Protein AF-A0A419EG04-F1 (afdb_monomer_lite)

pLDDT: mean 95.64, std 5.44, range [62.34, 98.56]

Sequence (89 aa):
MTVLRRWQATIVDEAGNVQPAATVTVRHTATGNLVTTLKSNRAGTGGLSNPVTADANGFAFFYVAGGRYDITATKGAFSRTWTDVAIGT

Structure (mmCIF, N/CA/C/O backbone):
data_AF-A0A419EG04-F1
#
_entry.id   AF-A0A419EG04-F1
#
loop_
_atom_site.group_PDB
_atom_site.id
_atom_site.type_symbol
_atom_site.label_atom_id
_atom_site.label_alt_id
_atom_site.label_comp_id
_atom_site.label_asym_id
_atom_site.label_entity_id
_atom_site.label_seq_id
_atom_site.pdbx_PDB_ins_code
_atom_site.Cartn_x
_atom_site.Cartn_y
_atom_site.Cartn_z
_atom_site.occupancy
_atom_site.B_iso_or_equiv
_atom_site.auth_seq_id
_atom_site.auth_comp_id
_atom_site.auth_asym_id
_atom_site.auth_atom_id
_atom_site.pdbx_PDB_model_num
ATOM 1 N N . MET A 1 1 ? -7.879 -2.073 23.224 1.00 62.34 1 MET A N 1
ATOM 2 C CA . MET A 1 1 ? -6.573 -2.084 22.526 1.00 62.34 1 MET A CA 1
ATOM 3 C C . MET A 1 1 ? -6.823 -2.369 21.055 1.00 62.34 1 MET A C 1
ATOM 5 O O . MET A 1 1 ? -7.446 -3.380 20.762 1.00 62.34 1 MET A O 1
ATOM 9 N N . THR A 1 2 ? -6.400 -1.491 20.143 1.00 75.44 2 THR A N 1
ATOM 10 C CA . THR A 1 2 ? -6.540 -1.737 18.698 1.00 75.44 2 THR A CA 1
ATOM 11 C C . THR A 1 2 ? -5.585 -2.844 18.282 1.00 75.44 2 THR A C 1
ATOM 13 O O . THR A 1 2 ? -4.379 -2.743 18.499 1.00 75.44 2 THR A O 1
ATOM 16 N N . VAL A 1 3 ? -6.116 -3.911 17.696 1.00 86.06 3 VAL A N 1
ATOM 17 C CA . VAL A 1 3 ? -5.291 -5.009 17.204 1.00 86.06 3 VAL A CA 1
ATOM 18 C C . VAL A 1 3 ? -4.742 -4.634 15.832 1.00 86.06 3 VAL A C 1
ATOM 20 O O . VAL A 1 3 ? -5.506 -4.416 14.895 1.00 86.06 3 VAL A O 1
ATOM 23 N N . LEU A 1 4 ? -3.414 -4.559 15.720 1.00 94.88 4 LEU A N 1
ATOM 24 C CA . LEU A 1 4 ? -2.742 -4.307 14.450 1.00 94.88 4 LEU A CA 1
ATOM 25 C C . LEU A 1 4 ? -2.474 -5.609 13.699 1.00 94.88 4 LEU A C 1
ATOM 27 O O . LEU A 1 4 ? -2.089 -6.636 14.276 1.00 94.88 4 LEU A O 1
ATOM 31 N N . ARG A 1 5 ? -2.680 -5.554 12.389 1.00 96.31 5 ARG A N 1
ATOM 32 C CA . ARG A 1 5 ? -2.625 -6.691 11.477 1.00 96.31 5 ARG A CA 1
ATOM 33 C C . ARG A 1 5 ? -1.740 -6.326 10.296 1.00 96.31 5 ARG A C 1
ATOM 35 O O . ARG A 1 5 ? -1.692 -5.168 9.885 1.00 96.31 5 ARG A O 1
ATOM 42 N N . ARG A 1 6 ? -0.957 -7.303 9.837 1.00 96.44 6 ARG A N 1
ATOM 43 C CA . ARG A 1 6 ? 0.050 -7.093 8.800 1.00 96.44 6 ARG A CA 1
ATOM 44 C C . ARG A 1 6 ? -0.573 -7.301 7.430 1.00 96.44 6 ARG A C 1
ATOM 46 O O . ARG A 1 6 ? -1.198 -8.332 7.204 1.00 96.44 6 ARG A O 1
ATOM 53 N N . TRP A 1 7 ? -0.294 -6.380 6.521 1.00 97.88 7 TRP A N 1
ATOM 54 C CA . TRP A 1 7 ? -0.268 -6.677 5.096 1.00 97.88 7 TRP A CA 1
ATOM 55 C C . TRP A 1 7 ? 1.183 -6.802 4.644 1.00 97.88 7 TRP A C 1
ATOM 57 O O . TRP A 1 7 ? 2.058 -6.091 5.147 1.00 97.88 7 TRP A O 1
ATOM 67 N N . GLN A 1 8 ? 1.440 -7.726 3.727 1.00 97.75 8 GLN A N 1
ATOM 68 C CA . GLN A 1 8 ? 2.743 -7.899 3.104 1.00 97.75 8 GLN A CA 1
ATOM 69 C C . GLN A 1 8 ? 2.578 -8.426 1.684 1.00 97.75 8 GLN A C 1
ATOM 71 O O . GLN A 1 8 ? 1.67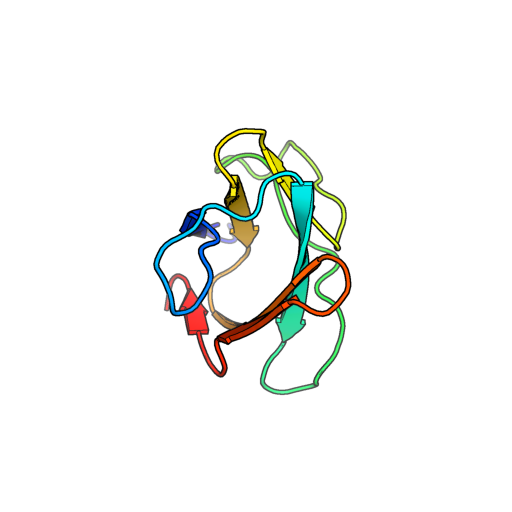4 -9.221 1.423 1.00 97.75 8 GLN A O 1
ATOM 76 N N . ALA A 1 9 ? 3.476 -8.027 0.793 1.00 97.94 9 ALA A N 1
ATOM 77 C CA . ALA A 1 9 ? 3.568 -8.579 -0.548 1.00 97.94 9 ALA A CA 1
ATOM 78 C C . ALA A 1 9 ? 4.988 -8.428 -1.093 1.00 97.94 9 ALA A C 1
ATOM 80 O O . ALA A 1 9 ? 5.712 -7.497 -0.736 1.00 97.94 9 ALA A O 1
ATOM 81 N N . THR A 1 10 ? 5.350 -9.325 -2.005 1.00 98.12 10 THR A N 1
ATOM 82 C CA . THR A 1 10 ? 6.466 -9.107 -2.924 1.00 98.12 10 THR A CA 1
ATOM 83 C C . THR A 1 10 ? 5.910 -8.445 -4.177 1.00 98.12 10 THR A C 1
ATOM 85 O O . THR A 1 10 ? 5.008 -8.981 -4.825 1.00 98.12 10 THR A O 1
ATOM 88 N N . ILE A 1 11 ? 6.410 -7.258 -4.499 1.00 98.12 11 ILE A N 1
ATOM 89 C CA . ILE A 1 11 ? 5.963 -6.474 -5.642 1.00 98.12 11 ILE A CA 1
ATOM 90 C C . ILE A 1 11 ? 6.648 -7.013 -6.897 1.00 98.12 11 ILE A C 1
ATOM 92 O O . ILE A 1 11 ? 7.860 -6.880 -7.068 1.00 98.12 11 ILE A O 1
ATOM 96 N N . VAL A 1 12 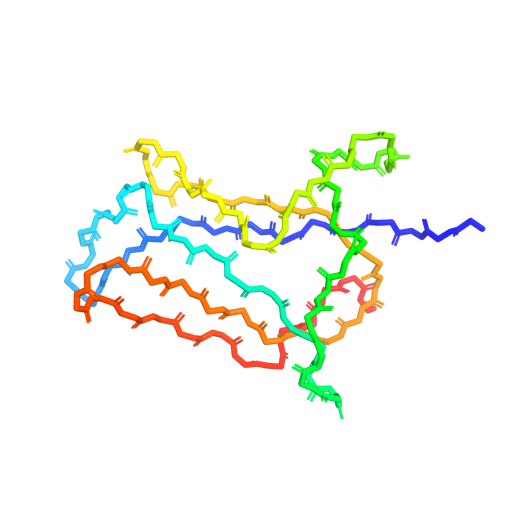? 5.850 -7.619 -7.770 1.00 97.50 12 VAL A N 1
ATOM 97 C CA . VAL A 1 12 ? 6.262 -8.141 -9.077 1.00 97.50 12 VAL A CA 1
ATOM 98 C C . VAL A 1 12 ? 5.336 -7.605 -10.168 1.00 97.50 12 VAL A C 1
ATOM 100 O O . VAL A 1 12 ? 4.156 -7.333 -9.897 1.00 97.50 12 VAL A O 1
ATOM 103 N N . ASP A 1 13 ? 5.871 -7.454 -11.378 1.00 95.44 13 ASP A N 1
ATOM 104 C CA . ASP A 1 13 ? 5.087 -7.154 -12.579 1.00 95.44 13 ASP A CA 1
ATOM 105 C C . ASP A 1 13 ? 4.358 -8.399 -13.124 1.00 95.44 13 ASP A C 1
ATOM 107 O O . ASP A 1 13 ? 4.416 -9.484 -12.541 1.00 95.44 13 ASP A O 1
ATOM 111 N N . GLU A 1 14 ? 3.633 -8.238 -14.233 1.00 93.38 14 GLU A N 1
ATOM 112 C CA . GLU A 1 14 ? 2.870 -9.320 -14.873 1.00 93.38 14 GLU A CA 1
ATOM 113 C C . GLU A 1 14 ? 3.758 -10.427 -15.458 1.00 93.38 14 GLU A C 1
ATOM 115 O O . GLU A 1 14 ? 3.321 -11.570 -15.569 1.00 93.38 14 GLU A O 1
ATOM 120 N N . ALA A 1 15 ? 5.015 -10.114 -15.781 1.00 95.94 15 ALA A N 1
ATOM 121 C CA . ALA A 1 15 ? 6.009 -11.084 -16.226 1.00 95.94 15 ALA A CA 1
ATOM 122 C C . ALA A 1 15 ? 6.728 -11.776 -15.049 1.00 95.94 15 ALA A C 1
ATOM 124 O O . ALA A 1 15 ? 7.546 -12.668 -15.265 1.00 95.94 15 ALA A O 1
ATOM 125 N N . GLY A 1 16 ? 6.422 -11.390 -13.804 1.00 95.06 16 GLY A N 1
ATOM 126 C CA . GLY A 1 16 ? 7.030 -11.936 -12.594 1.00 95.06 16 GLY A CA 1
ATOM 127 C C . GLY A 1 16 ? 8.356 -11.278 -12.204 1.00 95.06 16 GLY A C 1
ATOM 128 O O . GLY A 1 16 ? 8.997 -11.738 -11.257 1.00 95.06 16 GLY A O 1
ATOM 129 N N . ASN A 1 17 ? 8.775 -10.198 -12.871 1.00 97.00 17 ASN A N 1
ATOM 130 C CA . ASN A 1 17 ? 9.993 -9.488 -12.491 1.00 97.00 17 ASN A CA 1
ATOM 131 C C . ASN A 1 17 ? 9.757 -8.691 -11.210 1.00 97.00 17 ASN A C 1
ATOM 133 O O . ASN A 1 17 ? 8.804 -7.910 -11.103 1.00 97.00 17 ASN A O 1
ATOM 137 N N . VAL A 1 18 ? 10.673 -8.844 -10.257 1.00 97.56 18 VAL A N 1
ATOM 138 C CA . VAL A 1 18 ? 10.673 -8.091 -9.002 1.00 97.56 18 VAL A CA 1
ATOM 139 C C . VAL A 1 18 ? 10.828 -6.599 -9.277 1.00 97.56 18 VAL A C 1
ATOM 141 O O . VAL A 1 18 ? 11.696 -6.174 -10.038 1.00 97.56 18 VAL A O 1
ATOM 144 N N . GLN A 1 19 ? 10.005 -5.795 -8.606 1.00 98.25 19 GLN A N 1
ATOM 145 C CA . GLN A 1 19 ? 10.043 -4.338 -8.648 1.00 98.25 19 GLN A CA 1
ATOM 146 C C . GLN A 1 19 ? 10.668 -3.805 -7.346 1.00 98.25 19 GLN A C 1
ATOM 148 O O . GLN A 1 19 ? 9.946 -3.428 -6.419 1.00 98.25 19 GLN A O 1
ATOM 153 N N . PRO A 1 20 ? 12.012 -3.764 -7.232 1.00 97.69 20 PRO A N 1
ATOM 154 C CA . PRO A 1 20 ? 12.668 -3.276 -6.022 1.00 97.69 20 PRO A CA 1
ATOM 155 C C . PRO A 1 20 ? 12.436 -1.777 -5.845 1.00 97.69 20 PRO A C 1
ATOM 157 O O . PRO A 1 20 ? 12.336 -1.060 -6.844 1.00 97.69 20 PRO A O 1
ATOM 160 N N . ALA A 1 21 ? 12.392 -1.292 -4.603 1.00 97.44 21 ALA A N 1
ATOM 161 C CA . ALA A 1 21 ? 12.130 0.119 -4.292 1.00 97.44 21 ALA A CA 1
ATOM 162 C C . ALA A 1 21 ? 10.802 0.670 -4.855 1.00 97.44 21 ALA A C 1
ATOM 164 O O . ALA A 1 21 ? 10.663 1.878 -5.043 1.00 97.44 21 ALA A O 1
ATOM 165 N N . ALA A 1 22 ? 9.821 -0.197 -5.133 1.00 98.25 22 ALA A N 1
ATOM 166 C CA . ALA A 1 22 ? 8.473 0.240 -5.472 1.00 98.25 22 ALA A CA 1
ATOM 167 C C . ALA A 1 22 ? 7.821 0.974 -4.290 1.00 98.25 22 ALA A C 1
ATOM 169 O O . ALA A 1 22 ? 7.978 0.587 -3.130 1.00 98.25 22 ALA A O 1
ATOM 170 N N . THR A 1 23 ? 7.065 2.019 -4.596 1.00 98.31 23 THR A N 1
ATOM 171 C CA . THR A 1 23 ? 6.381 2.859 -3.616 1.00 98.31 23 THR A CA 1
ATOM 172 C C . THR A 1 23 ? 4.967 2.337 -3.396 1.00 98.31 23 THR A C 1
ATOM 174 O O . THR A 1 23 ? 4.155 2.343 -4.315 1.00 98.31 23 THR A O 1
ATOM 177 N N . VAL A 1 24 ? 4.660 1.897 -2.178 1.00 98.50 24 VAL A N 1
ATOM 178 C CA . VAL A 1 24 ? 3.364 1.349 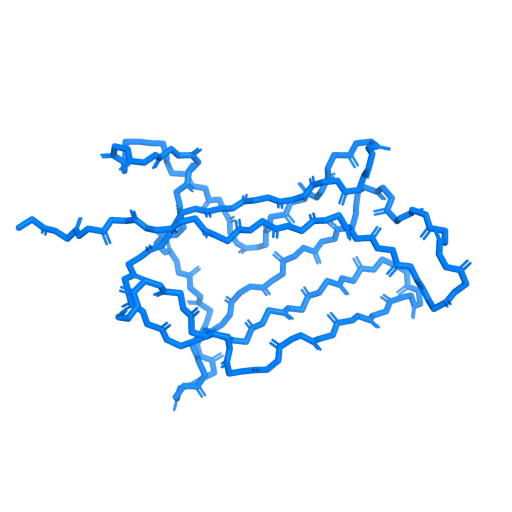-1.766 1.00 98.50 24 VAL A CA 1
ATOM 179 C C . VAL A 1 24 ? 2.568 2.409 -1.011 1.00 98.50 24 VAL A C 1
ATOM 181 O O . VAL A 1 24 ? 2.908 2.791 0.106 1.00 98.50 24 VAL A O 1
ATOM 184 N N . THR A 1 25 ? 1.485 2.873 -1.621 1.00 98.56 25 THR A N 1
ATOM 185 C CA . THR A 1 25 ? 0.538 3.829 -1.043 1.00 98.56 25 THR A CA 1
ATOM 186 C C . THR A 1 25 ? -0.688 3.093 -0.521 1.00 98.56 25 THR A C 1
ATOM 188 O O . THR A 1 25 ? -1.233 2.243 -1.220 1.00 98.56 25 THR A O 1
ATOM 191 N N . VAL A 1 26 ? -1.149 3.441 0.681 1.00 98.38 26 VAL A N 1
ATOM 192 C CA . VAL A 1 26 ? -2.315 2.803 1.320 1.00 98.38 26 VAL A CA 1
ATOM 193 C C . VAL A 1 26 ? -3.416 3.829 1.580 1.00 98.38 26 VAL A C 1
ATOM 195 O O . VAL A 1 26 ? -3.173 4.867 2.200 1.00 98.38 26 VAL A O 1
ATOM 198 N N . ARG A 1 27 ? -4.643 3.550 1.147 1.00 98.56 27 ARG A N 1
ATOM 199 C CA . ARG A 1 27 ? -5.820 4.404 1.365 1.00 98.56 27 ARG A CA 1
ATOM 200 C C . ARG A 1 27 ? -6.958 3.602 1.979 1.00 98.56 27 ARG A C 1
ATOM 202 O O . ARG A 1 27 ? -7.056 2.398 1.778 1.00 98.56 27 ARG A O 1
ATOM 209 N N . HIS A 1 28 ? -7.820 4.258 2.745 1.00 97.62 28 HIS A N 1
ATOM 210 C CA . HIS A 1 28 ? -9.063 3.644 3.211 1.00 97.62 28 HIS A CA 1
ATOM 211 C C . HIS A 1 28 ? -10.016 3.454 2.028 1.00 97.62 28 HIS A C 1
ATOM 213 O O . HIS A 1 28 ? -10.367 4.445 1.394 1.00 97.62 28 HIS A O 1
ATOM 219 N N . THR A 1 29 ? -10.496 2.234 1.772 1.00 96.75 29 THR A N 1
ATOM 220 C CA . THR A 1 29 ? -11.397 1.963 0.630 1.00 96.75 29 THR A CA 1
ATOM 221 C C . THR A 1 29 ? -12.691 2.777 0.712 1.00 96.75 29 THR A C 1
ATOM 223 O O . THR A 1 29 ? -13.167 3.303 -0.286 1.00 96.75 29 THR A O 1
ATOM 226 N N . ALA A 1 30 ? -13.245 2.955 1.916 1.00 94.94 30 ALA A N 1
ATOM 227 C CA . ALA A 1 30 ? -14.519 3.656 2.100 1.00 94.94 30 ALA A CA 1
ATOM 228 C C . ALA A 1 30 ? -14.454 5.174 1.842 1.00 94.94 30 ALA A C 1
ATOM 230 O O . ALA A 1 30 ? -15.473 5.778 1.523 1.00 94.94 30 ALA A O 1
ATOM 231 N N . THR A 1 31 ? -13.292 5.810 2.027 1.00 96.19 31 THR A N 1
ATOM 232 C CA . THR A 1 31 ? -13.163 7.281 1.966 1.00 96.19 31 THR A CA 1
ATOM 233 C C . THR A 1 31 ? -12.135 7.771 0.953 1.00 96.19 31 THR A C 1
ATOM 235 O O . THR A 1 31 ? -12.083 8.963 0.674 1.00 96.19 31 THR A O 1
ATOM 238 N N . GLY A 1 32 ? -11.268 6.896 0.441 1.00 95.94 32 GLY A N 1
ATOM 239 C CA . GLY A 1 32 ? -10.120 7.261 -0.391 1.00 95.94 32 GLY A CA 1
ATOM 240 C C . GLY A 1 32 ? -9.005 8.008 0.357 1.00 95.94 32 GLY A C 1
ATOM 241 O O . GLY A 1 32 ? -7.973 8.331 -0.239 1.00 95.94 32 GLY A O 1
ATOM 242 N N . ASN A 1 33 ? -9.164 8.280 1.656 1.00 97.62 33 ASN A N 1
ATOM 243 C CA . ASN A 1 33 ? -8.188 9.034 2.440 1.00 97.62 33 ASN A CA 1
ATOM 244 C C . ASN A 1 33 ? -6.901 8.236 2.658 1.00 97.62 33 ASN A C 1
ATOM 246 O O . ASN A 1 33 ? -6.933 7.023 2.876 1.00 97.62 33 ASN A O 1
ATOM 250 N N . LEU A 1 34 ? -5.765 8.937 2.640 1.00 97.69 34 LEU A N 1
ATOM 251 C CA . LEU A 1 34 ? -4.457 8.351 2.923 1.00 97.69 34 LEU A CA 1
ATOM 252 C C . LEU A 1 34 ? -4.405 7.841 4.369 1.00 97.69 34 LEU A C 1
ATOM 254 O O . LEU A 1 34 ? -4.759 8.563 5.301 1.00 97.69 34 LEU A O 1
ATOM 258 N N . VAL A 1 35 ? -3.937 6.608 4.566 1.00 97.50 35 VAL A N 1
ATOM 259 C CA . VAL A 1 35 ? -3.764 6.048 5.912 1.00 97.50 35 VAL A CA 1
ATOM 260 C C . VAL A 1 35 ? -2.534 6.674 6.569 1.00 97.50 35 VAL A C 1
ATOM 262 O O . VAL A 1 35 ? -1.417 6.473 6.101 1.00 97.50 35 VAL A O 1
ATOM 265 N N . THR A 1 36 ? -2.717 7.395 7.674 1.00 96.19 36 THR A N 1
ATOM 266 C CA . THR A 1 36 ? -1.626 8.061 8.419 1.00 96.19 36 THR A CA 1
ATOM 267 C C . THR A 1 36 ? -1.124 7.257 9.622 1.00 96.19 36 THR A C 1
ATOM 269 O O . THR A 1 36 ? -0.198 7.671 10.313 1.00 96.19 36 THR A O 1
ATOM 272 N N . THR A 1 37 ? -1.727 6.097 9.892 1.00 95.38 37 THR A N 1
ATOM 273 C CA . THR A 1 37 ? -1.509 5.302 11.111 1.00 95.38 37 THR A CA 1
ATOM 274 C C . THR A 1 37 ? -0.727 4.010 10.873 1.00 95.38 37 THR A C 1
ATOM 276 O O . THR A 1 37 ? -0.746 3.124 11.730 1.00 95.38 37 THR A O 1
ATOM 279 N N . LEU A 1 38 ? -0.025 3.890 9.739 1.00 97.31 38 LEU A N 1
ATOM 280 C CA . LEU A 1 38 ? 0.796 2.718 9.433 1.00 97.31 38 LEU A CA 1
ATOM 281 C C . LEU A 1 38 ? 1.914 2.533 10.464 1.00 97.31 38 LEU A C 1
ATOM 283 O O . LEU A 1 38 ? 2.487 3.493 10.990 1.00 97.31 38 LEU A O 1
ATOM 287 N N . LYS A 1 39 ? 2.227 1.269 10.753 1.00 97.31 39 LYS A N 1
ATOM 288 C CA . LYS A 1 39 ? 3.240 0.871 11.731 1.00 97.31 39 LYS A CA 1
ATOM 289 C C . LYS A 1 39 ? 4.220 -0.137 11.147 1.00 97.31 39 LYS A C 1
ATOM 291 O O . LYS A 1 39 ? 3.850 -0.985 10.338 1.00 97.31 39 LYS A O 1
ATOM 296 N N . SER A 1 40 ? 5.467 -0.088 11.605 1.00 96.19 40 SER A N 1
ATOM 297 C CA . SER A 1 40 ? 6.522 -1.031 11.213 1.00 96.19 40 SER A CA 1
ATOM 298 C C . SER A 1 40 ? 6.531 -2.308 12.060 1.00 96.19 40 SER A C 1
ATOM 300 O O . SER A 1 40 ? 7.146 -3.303 11.682 1.00 96.19 40 SER A O 1
ATOM 302 N N . ASN A 1 41 ? 5.826 -2.330 13.194 1.00 94.25 41 ASN A N 1
ATOM 303 C CA . ASN A 1 41 ? 5.763 -3.492 14.074 1.00 94.25 41 ASN A CA 1
ATOM 304 C C . ASN A 1 41 ? 4.349 -3.758 14.606 1.00 94.25 41 ASN A C 1
ATOM 306 O O . ASN A 1 41 ? 3.492 -2.874 14.659 1.00 94.25 41 ASN A O 1
ATOM 310 N N . ARG A 1 42 ? 4.123 -5.003 15.040 1.00 92.50 42 ARG A N 1
ATOM 311 C CA . ARG A 1 42 ? 2.840 -5.449 15.603 1.00 92.50 42 ARG A CA 1
ATOM 312 C C . ARG A 1 42 ? 2.480 -4.731 16.907 1.00 92.50 42 ARG A C 1
ATOM 314 O O . ARG A 1 42 ? 1.301 -4.584 17.203 1.00 92.50 42 ARG A O 1
ATOM 321 N N . ALA A 1 43 ? 3.484 -4.301 17.673 1.00 91.25 43 ALA A N 1
ATOM 322 C CA . ALA A 1 43 ? 3.296 -3.587 18.934 1.00 91.25 43 ALA A CA 1
ATOM 323 C C . ALA A 1 43 ? 2.764 -2.153 18.741 1.00 91.25 43 ALA A C 1
ATOM 325 O O . ALA A 1 43 ? 2.313 -1.537 19.700 1.00 91.25 43 ALA A O 1
ATOM 326 N N . GLY A 1 44 ? 2.811 -1.612 17.518 1.00 91.00 44 GLY A N 1
ATOM 327 C CA . GLY A 1 44 ? 2.335 -0.267 17.191 1.00 91.00 44 GLY A CA 1
ATOM 328 C C . GLY A 1 44 ? 3.256 0.870 17.638 1.00 91.00 44 GLY A C 1
ATOM 329 O O . GLY A 1 44 ? 2.883 2.040 17.511 1.00 91.00 44 GLY A O 1
ATOM 330 N N . THR A 1 45 ? 4.455 0.546 18.128 1.00 92.12 45 THR A N 1
ATOM 331 C CA . THR A 1 45 ? 5.424 1.523 18.646 1.00 92.12 45 THR A CA 1
ATOM 332 C C . THR A 1 45 ? 6.248 2.169 17.536 1.00 92.12 45 THR A C 1
ATOM 334 O O . THR A 1 45 ? 6.611 3.335 17.644 1.00 92.12 45 THR A O 1
ATOM 337 N N . GLY A 1 46 ? 6.504 1.448 16.441 1.00 93.81 46 GLY A N 1
ATOM 338 C CA . GLY A 1 46 ? 7.231 1.976 15.289 1.00 93.81 46 GLY A CA 1
ATOM 339 C C . GLY A 1 46 ? 6.284 2.645 14.300 1.00 93.81 46 GLY A C 1
ATOM 340 O O . GLY A 1 46 ? 5.531 1.951 13.618 1.00 93.81 46 GLY A O 1
ATOM 341 N N . GLY A 1 47 ? 6.297 3.977 14.227 1.00 94.50 47 GLY A N 1
ATOM 342 C CA . GLY A 1 47 ? 5.603 4.719 13.171 1.00 94.50 47 GLY A CA 1
ATOM 343 C C . GLY A 1 47 ? 6.193 4.406 11.796 1.00 94.50 47 GLY A C 1
ATOM 344 O O . GLY A 1 47 ? 7.401 4.212 11.674 1.00 94.50 47 GLY A O 1
ATOM 345 N N . LEU A 1 48 ? 5.342 4.337 10.774 1.00 96.56 48 LEU A N 1
ATOM 346 C CA . LEU A 1 48 ? 5.759 4.142 9.391 1.00 96.56 48 LEU A CA 1
ATOM 347 C C . LEU A 1 48 ? 5.060 5.172 8.502 1.00 96.56 48 LEU A C 1
ATOM 349 O O . LEU A 1 48 ? 3.854 5.384 8.626 1.00 96.56 48 LEU A O 1
ATOM 353 N N . SER A 1 49 ? 5.822 5.813 7.619 1.00 96.62 49 SER A N 1
ATOM 354 C CA . SER A 1 49 ? 5.273 6.752 6.642 1.00 96.62 49 SER A CA 1
ATOM 355 C C . SER A 1 49 ? 4.415 6.035 5.602 1.00 96.62 49 SER A C 1
ATOM 357 O O . SER A 1 49 ? 4.577 4.845 5.343 1.00 96.62 49 SER A O 1
ATOM 359 N N . ASN A 1 50 ? 3.509 6.789 4.991 1.00 97.19 50 ASN A N 1
ATOM 360 C CA . ASN A 1 50 ? 2.752 6.370 3.825 1.00 97.19 50 ASN A CA 1
ATOM 361 C C . ASN A 1 50 ? 2.968 7.442 2.753 1.00 97.19 50 ASN A C 1
ATOM 363 O O . ASN A 1 50 ? 2.542 8.579 2.974 1.00 97.19 50 ASN A O 1
ATOM 367 N N . PRO A 1 51 ? 3.657 7.135 1.646 1.00 97.75 51 PRO A N 1
ATOM 368 C CA . PRO A 1 51 ? 3.957 5.789 1.138 1.00 97.75 51 PRO A CA 1
ATOM 369 C C . PRO A 1 51 ? 5.074 5.002 1.855 1.00 97.75 51 PRO A C 1
ATOM 371 O O . PRO A 1 51 ? 5.952 5.587 2.488 1.00 97.75 51 PRO A O 1
ATOM 374 N N . VAL A 1 52 ? 5.045 3.672 1.710 1.00 97.50 52 VAL A N 1
ATOM 375 C CA . VAL A 1 52 ? 6.070 2.713 2.166 1.00 97.50 52 VAL A CA 1
ATOM 376 C C . VAL A 1 52 ? 6.918 2.267 0.977 1.00 97.50 52 VAL A C 1
ATOM 378 O O . VAL A 1 52 ? 6.372 1.874 -0.048 1.00 97.50 52 VAL A O 1
ATOM 381 N N . THR A 1 53 ? 8.242 2.261 1.104 1.00 98.12 53 THR A N 1
ATOM 382 C CA . THR A 1 53 ? 9.139 1.783 0.038 1.00 98.12 53 THR A CA 1
ATOM 383 C C . THR A 1 53 ? 9.447 0.296 0.215 1.00 98.12 53 THR A C 1
ATOM 385 O O . THR A 1 53 ? 9.829 -0.129 1.305 1.00 98.12 53 THR A O 1
ATOM 388 N N . ALA A 1 54 ? 9.291 -0.493 -0.849 1.00 98.06 54 ALA A N 1
ATOM 389 C CA . ALA A 1 54 ? 9.691 -1.897 -0.880 1.00 98.06 54 ALA A CA 1
ATOM 390 C C . ALA A 1 54 ? 11.222 -2.052 -0.831 1.00 98.06 54 ALA A C 1
ATOM 392 O O . ALA A 1 54 ? 11.957 -1.181 -1.295 1.00 98.06 54 ALA A O 1
ATOM 393 N N . ASP A 1 55 ? 11.717 -3.169 -0.306 1.00 97.88 55 ASP A N 1
ATOM 394 C CA . ASP A 1 55 ? 13.156 -3.434 -0.236 1.00 97.88 55 ASP A CA 1
ATOM 395 C C . ASP A 1 55 ? 13.772 -3.846 -1.596 1.00 97.88 55 ASP A C 1
ATOM 397 O O . ASP A 1 55 ? 13.136 -3.784 -2.656 1.00 97.88 55 ASP A O 1
ATOM 401 N N . ALA A 1 56 ? 15.045 -4.258 -1.576 1.00 97.12 56 ALA A N 1
ATOM 402 C CA . ALA A 1 56 ? 15.783 -4.705 -2.760 1.00 97.12 56 ALA A CA 1
ATOM 403 C C . ALA A 1 56 ? 15.230 -5.998 -3.391 1.00 97.12 56 ALA A C 1
ATOM 405 O O . ALA A 1 56 ? 15.508 -6.270 -4.555 1.00 97.12 56 ALA A O 1
ATOM 406 N N . ASN A 1 57 ? 14.422 -6.765 -2.657 1.00 97.25 57 ASN A N 1
ATOM 407 C CA . ASN A 1 57 ? 13.710 -7.939 -3.153 1.00 97.25 57 ASN A CA 1
ATOM 408 C C . ASN A 1 57 ? 12.257 -7.604 -3.525 1.00 97.25 57 ASN A C 1
ATOM 410 O O . ASN A 1 57 ? 11.450 -8.507 -3.742 1.00 97.25 57 ASN A O 1
ATOM 414 N N . GLY A 1 58 ? 11.896 -6.316 -3.564 1.00 97.44 58 GLY A N 1
ATOM 415 C CA . GLY A 1 58 ? 10.528 -5.865 -3.792 1.00 97.44 58 GLY A CA 1
ATOM 416 C C . GLY A 1 58 ? 9.583 -6.240 -2.653 1.00 97.44 58 GLY A C 1
ATOM 417 O O . GLY A 1 58 ? 8.373 -6.202 -2.843 1.00 97.44 58 GLY A O 1
ATOM 418 N N . PHE A 1 59 ? 10.083 -6.615 -1.477 1.00 98.31 59 PHE A N 1
ATOM 419 C CA . PHE A 1 59 ? 9.233 -6.953 -0.346 1.00 98.31 59 PHE A CA 1
ATOM 420 C C . PHE A 1 59 ? 8.786 -5.682 0.380 1.00 98.31 59 PHE A C 1
ATOM 422 O O . PHE A 1 59 ? 9.597 -4.834 0.752 1.00 98.31 59 PHE A O 1
ATOM 429 N N . ALA A 1 60 ? 7.480 -5.552 0.595 1.00 98.19 60 ALA A N 1
ATOM 430 C CA . ALA A 1 60 ? 6.882 -4.472 1.363 1.00 98.19 60 ALA A CA 1
ATOM 431 C C . ALA A 1 60 ? 5.928 -5.046 2.406 1.00 98.19 60 ALA A C 1
ATOM 433 O O . ALA A 1 60 ? 5.206 -6.013 2.154 1.00 98.19 60 ALA A O 1
ATOM 434 N N . PHE A 1 61 ? 5.895 -4.425 3.581 1.00 98.19 61 PHE A N 1
ATOM 435 C CA . PHE A 1 61 ? 4.923 -4.750 4.611 1.00 98.19 61 PHE A CA 1
ATOM 436 C C . PHE A 1 61 ? 4.610 -3.530 5.469 1.00 98.19 61 PHE A C 1
ATOM 438 O O . PHE A 1 61 ? 5.413 -2.609 5.604 1.00 98.19 61 PHE A O 1
ATOM 445 N N . PHE A 1 62 ? 3.450 -3.565 6.107 1.00 98.00 62 PHE A N 1
ATOM 446 C CA . PHE A 1 62 ? 3.0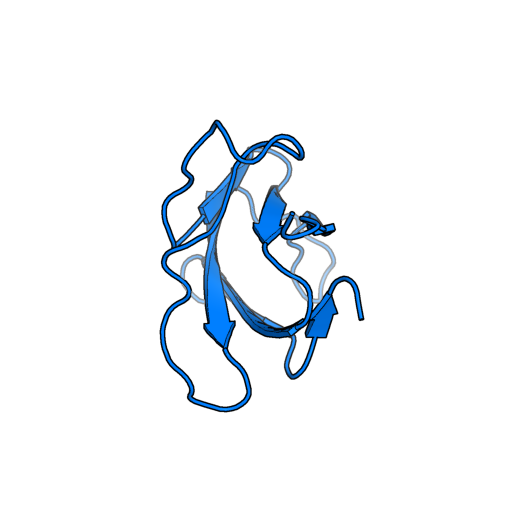66 -2.614 7.139 1.00 98.00 62 PHE A CA 1
ATOM 447 C C . PHE A 1 62 ? 2.064 -3.266 8.085 1.00 98.00 62 PHE A C 1
ATOM 449 O O . PHE A 1 62 ? 1.462 -4.296 7.780 1.00 98.00 62 PHE A O 1
ATOM 456 N N . TYR A 1 63 ? 1.878 -2.649 9.243 1.00 97.56 63 TYR A N 1
ATOM 457 C CA . TYR A 1 63 ? 0.826 -2.977 10.190 1.00 97.56 63 TYR A CA 1
ATOM 458 C C . TYR A 1 63 ? -0.186 -1.837 10.254 1.00 97.56 63 TYR A C 1
ATOM 460 O O . TYR A 1 63 ? 0.191 -0.667 10.294 1.00 97.56 63 TYR A O 1
ATOM 468 N N . VAL A 1 64 ? -1.468 -2.181 10.290 1.00 96.94 64 VAL A N 1
ATOM 469 C CA . VAL A 1 64 ? -2.579 -1.229 10.402 1.00 96.94 64 VAL A CA 1
ATOM 470 C C . VAL A 1 64 ? -3.709 -1.851 11.229 1.00 96.94 64 VAL A C 1
ATOM 472 O O . VAL A 1 64 ? -3.701 -3.057 11.488 1.00 96.94 64 VAL A O 1
ATOM 475 N N . ALA A 1 65 ? -4.639 -1.030 11.717 1.00 95.56 65 ALA A N 1
ATOM 476 C CA . ALA A 1 65 ? -5.857 -1.513 12.362 1.00 95.56 65 ALA A CA 1
ATOM 477 C C . ALA A 1 65 ? -6.694 -2.381 11.403 1.00 95.56 65 ALA A C 1
ATOM 479 O O . ALA A 1 65 ? -6.544 -2.288 10.188 1.00 95.56 65 ALA A O 1
ATOM 480 N N . GLY A 1 66 ? -7.576 -3.218 11.954 1.00 94.88 66 GLY A N 1
ATOM 481 C CA . GLY A 1 66 ? -8.501 -4.008 11.143 1.00 94.88 66 GLY A CA 1
ATOM 482 C C . GLY A 1 66 ? -9.382 -3.121 10.253 1.00 94.88 66 GLY A C 1
ATOM 483 O O . GLY A 1 66 ? -9.917 -2.121 10.733 1.00 94.88 66 GLY A O 1
ATOM 484 N N . GLY A 1 67 ? -9.527 -3.464 8.973 1.00 94.81 67 GLY A N 1
ATOM 485 C CA . GLY A 1 67 ? -10.289 -2.657 8.019 1.00 94.81 67 GLY A CA 1
ATOM 486 C C . GLY A 1 67 ? -10.124 -3.080 6.560 1.00 94.81 67 GLY A C 1
ATOM 487 O O . GLY A 1 67 ? -9.527 -4.114 6.262 1.00 94.81 67 GLY A O 1
ATOM 488 N N . ARG A 1 68 ? -10.670 -2.258 5.657 1.00 97.44 68 ARG A N 1
ATOM 489 C CA . ARG A 1 68 ? -10.598 -2.417 4.196 1.00 97.44 68 ARG A CA 1
ATOM 490 C C . ARG A 1 68 ? -9.799 -1.276 3.576 1.00 97.44 68 ARG A C 1
ATOM 492 O O . ARG A 1 68 ? -10.048 -0.105 3.893 1.00 97.44 68 ARG A O 1
ATOM 499 N N . TYR A 1 69 ? -8.832 -1.631 2.738 1.00 98.06 69 TYR A N 1
ATOM 500 C CA . TYR A 1 69 ? -7.853 -0.694 2.200 1.00 98.06 69 TYR A CA 1
ATOM 501 C C . TYR A 1 69 ? -7.590 -0.913 0.717 1.00 98.06 69 TYR A C 1
ATOM 503 O O . TYR A 1 69 ? -7.485 -2.047 0.255 1.00 98.06 69 TYR A O 1
ATOM 511 N N . ASP A 1 70 ? -7.381 0.190 0.009 1.00 98.50 70 ASP A N 1
ATOM 512 C CA . ASP A 1 70 ? -6.832 0.176 -1.337 1.00 98.50 70 ASP A CA 1
ATOM 513 C C . ASP A 1 70 ? -5.325 0.385 -1.240 1.00 98.50 70 ASP A C 1
ATOM 515 O O . ASP A 1 70 ? -4.842 1.300 -0.562 1.00 98.50 70 ASP A O 1
ATOM 519 N N . ILE A 1 71 ? -4.573 -0.493 -1.891 1.00 98.56 71 ILE A N 1
ATOM 520 C CA . ILE A 1 71 ? -3.116 -0.528 -1.832 1.00 98.56 71 ILE A CA 1
ATOM 521 C C . ILE A 1 71 ? -2.602 -0.394 -3.256 1.00 98.56 71 ILE A C 1
ATOM 523 O O . ILE A 1 71 ? -2.924 -1.216 -4.109 1.00 98.56 71 ILE A O 1
ATOM 527 N N . THR A 1 72 ? -1.791 0.623 -3.522 1.00 98.56 72 THR A N 1
ATOM 528 C CA . THR A 1 72 ? -1.218 0.872 -4.848 1.00 98.56 72 THR A CA 1
ATOM 529 C C . THR A 1 72 ? 0.299 0.841 -4.760 1.00 98.56 72 THR A C 1
ATOM 531 O O . THR A 1 72 ? 0.883 1.649 -4.044 1.00 98.56 72 THR A O 1
ATOM 534 N N . ALA A 1 73 ? 0.940 -0.067 -5.493 1.00 98.44 73 ALA A N 1
ATOM 535 C CA . ALA A 1 73 ? 2.386 -0.100 -5.675 1.00 98.44 73 ALA A CA 1
ATOM 536 C C . ALA A 1 73 ? 2.760 0.525 -7.023 1.00 98.44 73 ALA A C 1
ATOM 538 O O . ALA A 1 73 ? 2.213 0.124 -8.048 1.00 98.44 73 ALA A O 1
ATOM 539 N N . THR A 1 74 ? 3.701 1.469 -7.037 1.00 98.31 74 THR A N 1
ATOM 540 C CA . THR A 1 74 ? 4.170 2.129 -8.266 1.00 98.31 74 THR A CA 1
ATOM 541 C C . THR A 1 74 ? 5.692 2.179 -8.360 1.00 98.31 74 THR A C 1
ATOM 543 O O . THR A 1 74 ? 6.394 2.268 -7.350 1.00 98.31 74 THR A O 1
ATOM 546 N N . LYS A 1 75 ? 6.219 2.122 -9.590 1.00 97.38 75 LYS A N 1
ATOM 547 C CA . LYS A 1 75 ? 7.640 2.340 -9.900 1.00 97.38 75 LYS A CA 1
ATOM 548 C C . LYS A 1 75 ? 7.817 2.718 -11.373 1.00 97.38 75 LYS A C 1
ATOM 550 O O . LYS A 1 75 ? 7.676 1.873 -12.251 1.00 97.38 75 LYS A O 1
ATOM 555 N N . GLY A 1 76 ? 8.169 3.970 -11.664 1.00 95.12 76 GLY A N 1
ATOM 556 C CA . GLY A 1 76 ? 8.237 4.437 -13.054 1.00 95.12 76 GLY A CA 1
ATOM 557 C C . GLY A 1 76 ? 6.888 4.239 -13.755 1.00 95.12 76 GLY A C 1
ATOM 558 O O . GLY A 1 76 ? 5.883 4.760 -13.282 1.00 95.12 76 GLY A O 1
ATOM 559 N N . ALA A 1 77 ? 6.861 3.457 -14.839 1.00 94.62 77 ALA A N 1
ATOM 560 C CA . ALA A 1 77 ? 5.629 3.100 -15.550 1.00 94.62 77 ALA A CA 1
ATOM 561 C C . ALA A 1 77 ? 4.852 1.921 -14.924 1.00 94.62 77 ALA A C 1
ATOM 563 O O . ALA A 1 77 ? 3.692 1.710 -15.268 1.00 94.62 77 ALA A O 1
ATOM 564 N N . PHE A 1 78 ? 5.459 1.149 -14.014 1.00 96.50 78 PHE A N 1
ATOM 565 C CA . PHE A 1 78 ? 4.775 0.055 -13.323 1.00 96.50 78 PHE A CA 1
ATOM 566 C C . PHE A 1 78 ? 3.761 0.602 -12.312 1.00 96.50 78 PHE A C 1
ATOM 568 O O . PHE A 1 78 ? 4.083 1.480 -11.503 1.00 96.50 78 PHE A O 1
ATOM 575 N N . SER A 1 79 ? 2.559 0.027 -12.322 1.00 97.38 79 SER A N 1
ATOM 576 C CA . SER A 1 79 ? 1.520 0.259 -11.325 1.00 97.38 79 SER A CA 1
ATOM 577 C C . SER A 1 79 ? 0.739 -1.025 -11.081 1.00 97.38 79 SER A C 1
ATOM 579 O O . SER A 1 79 ? 0.355 -1.716 -12.023 1.00 97.38 79 SER A O 1
ATOM 581 N N . ARG A 1 80 ? 0.478 -1.334 -9.813 1.00 97.56 80 ARG A N 1
ATOM 582 C CA . ARG A 1 80 ? -0.394 -2.431 -9.399 1.00 97.56 80 ARG A CA 1
ATOM 583 C C . ARG A 1 80 ? -1.265 -1.975 -8.245 1.00 97.56 80 ARG A C 1
ATOM 585 O O . ARG A 1 80 ? -0.751 -1.481 -7.244 1.00 97.56 80 ARG A O 1
ATOM 592 N N . THR A 1 81 ? -2.568 -2.195 -8.368 1.00 97.75 81 THR A N 1
ATOM 593 C CA . THR A 1 81 ? -3.541 -1.841 -7.332 1.00 97.75 81 THR A CA 1
ATOM 594 C C . THR A 1 81 ? -4.234 -3.094 -6.820 1.00 97.75 81 THR A C 1
ATOM 596 O O . THR A 1 81 ? -4.740 -3.894 -7.604 1.00 97.75 81 THR A O 1
ATOM 599 N N . TRP A 1 82 ? -4.281 -3.243 -5.501 1.00 97.88 82 TRP A N 1
ATOM 600 C CA . TRP A 1 82 ? -5.180 -4.155 -4.808 1.00 97.88 82 TRP A CA 1
ATOM 601 C C . TRP A 1 82 ? -6.297 -3.322 -4.191 1.00 97.88 82 TRP A C 1
ATOM 603 O O . TRP A 1 82 ? -6.039 -2.486 -3.327 1.00 97.88 82 TRP A O 1
ATOM 613 N N . THR A 1 83 ? -7.521 -3.524 -4.657 1.00 97.69 83 THR A N 1
ATOM 614 C CA . THR A 1 83 ? -8.707 -2.812 -4.171 1.00 97.69 83 THR A CA 1
ATOM 615 C C . THR A 1 83 ? -9.410 -3.614 -3.086 1.00 97.69 83 THR A C 1
ATOM 617 O O . THR A 1 83 ? -9.449 -4.842 -3.168 1.00 97.69 83 THR A O 1
ATOM 620 N N . ASP A 1 84 ? -10.006 -2.922 -2.116 1.00 97.00 84 ASP A N 1
ATOM 621 C CA . ASP A 1 84 ? -10.853 -3.508 -1.068 1.00 97.00 84 ASP A CA 1
ATOM 622 C C . ASP A 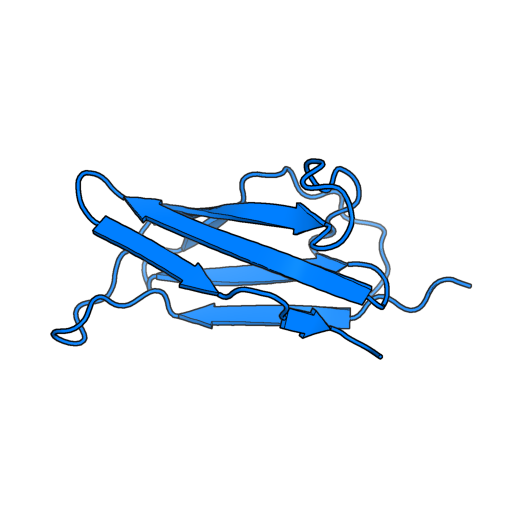1 84 ? -10.183 -4.660 -0.287 1.00 97.00 84 ASP A C 1
ATOM 624 O O . ASP A 1 84 ? -10.781 -5.690 0.035 1.00 97.00 84 ASP A O 1
ATOM 628 N N . VAL A 1 85 ? -8.898 -4.498 0.035 1.00 97.81 85 VAL A N 1
ATOM 629 C CA . VAL A 1 85 ? -8.130 -5.503 0.773 1.00 97.81 85 VAL A CA 1
ATOM 630 C C . VAL A 1 85 ? -8.577 -5.520 2.228 1.00 97.81 85 VAL A C 1
ATOM 632 O O . VAL A 1 85 ? -8.299 -4.590 2.989 1.00 97.81 85 VAL A O 1
ATOM 635 N N . ALA A 1 86 ? -9.231 -6.608 2.634 1.00 96.88 86 ALA A N 1
ATOM 636 C CA . ALA A 1 86 ? -9.556 -6.870 4.027 1.00 96.88 86 ALA A CA 1
ATOM 637 C C . ALA A 1 86 ? -8.287 -7.253 4.804 1.00 96.88 86 ALA A C 1
ATOM 639 O O . ALA A 1 86 ? -7.669 -8.291 4.562 1.00 96.88 86 ALA A O 1
ATOM 640 N N . ILE A 1 87 ? -7.900 -6.415 5.761 1.00 95.31 87 ILE A N 1
ATOM 641 C CA . ILE A 1 87 ? -6.796 -6.6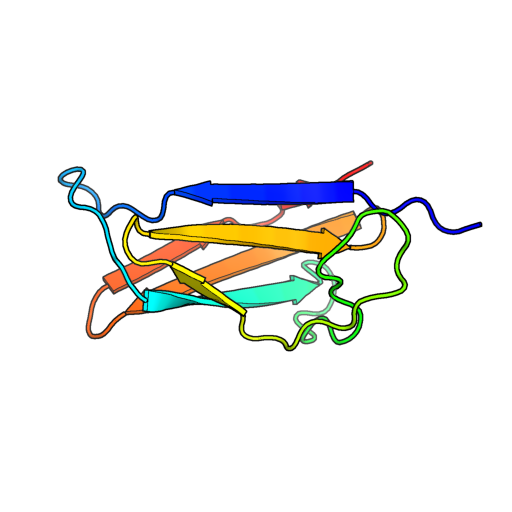76 6.679 1.00 95.31 87 ILE A CA 1
ATOM 642 C C . ILE A 1 87 ? -7.402 -6.820 8.063 1.00 95.31 87 ILE A C 1
ATOM 644 O O . ILE A 1 87 ? -7.931 -5.855 8.603 1.00 95.31 87 ILE A O 1
ATOM 648 N N . GLY A 1 88 ? -7.288 -7.999 8.676 1.00 86.38 88 GLY A N 1
ATOM 649 C CA . GLY A 1 88 ? -7.574 -8.125 10.103 1.00 86.38 88 GLY A CA 1
ATOM 650 C C . GLY A 1 88 ? -9.035 -8.021 10.532 1.00 86.38 88 GLY A C 1
ATOM 651 O O . GLY A 1 88 ? -9.260 -7.717 11.704 1.00 86.38 88 GLY A O 1
ATOM 652 N N . THR A 1 89 ? -9.964 -8.208 9.596 1.00 71.44 89 THR A N 1
ATOM 653 C CA . THR A 1 89 ? -11.418 -8.235 9.811 1.00 71.44 89 THR A CA 1
ATOM 654 C C . THR A 1 89 ? -11.865 -9.452 10.599 1.00 71.44 89 THR A C 1
ATOM 656 O O . THR A 1 89 ? -11.254 -10.525 10.383 1.00 71.44 89 THR A O 1
#

Foldseek 3Di:
DFFKFKDKDQDADPVRHGDAFWWKWKAALVPRHGDQQKAPDRVSPHGDDGGDTAHPRSMDMIIDGFHFMWMWTDDDPDIDIDGRDGTPD

Secondary structure (DSSP, 8-state):
-PPEEEEEEE-B-TT--B-TT-EEEEEETTT-PBP---BSSTTS-SB--SSEEP-TT-EEEEEEESEEEEEEEEETTEEEEEEEEEE--

Radius of gyration: 12.62 Å; chains: 1; bounding box: 30×21×39 Å